Protein AF-A0A520M3Y6-F1 (afdb_monomer)

Mean predicted aligned error: 4.06 Å

Solvent-accessible surface area (backbone atoms only — not comparable to full-atom values): 3644 Å² total; per-residue (Å²): 129,74,29,33,32,39,39,33,40,78,86,56,83,59,55,74,69,53,49,54,50,51,55,52,49,68,70,40,78,54,50,46,78,43,56,57,73,77,43,75,88,41,64,68,56,46,52,54,52,52,50,52,52,73,74,27,81,42,76,46,80,91

Secondary structure (DSSP, 8-state):
---EEEEE-TTS---HHHHHHHHHHHTSTTEEEEEGGGTTT-HHHHHHHHHHHHT-SEEEE-

pLDDT: mean 88.73, std 7.52, range [58.0, 95.44]

Sequence (62 aa):
MERTVLLIRSKTNGGKALNEFSDALRRMEGTLEIDLDCLGDDAEAWDGVLTQILESELCVCI

Radius of gyration: 11.88 Å; Cα contacts (8 Å, |Δi|>4): 75; chains: 1; bounding box: 21×33×25 Å

Structure (mmCIF, N/CA/C/O backbone):
data_AF-A0A520M3Y6-F1
#
_entry.id   AF-A0A520M3Y6-F1
#
loop_
_atom_site.group_PDB
_atom_site.id
_atom_site.type_symbol
_atom_site.label_atom_id
_atom_site.label_alt_id
_atom_site.label_comp_id
_atom_site.label_asym_id
_atom_site.label_entity_id
_atom_site.label_seq_id
_atom_site.pdbx_PDB_ins_code
_atom_site.Cartn_x
_atom_site.Cartn_y
_atom_site.Cartn_z
_atom_site.occupancy
_atom_site.B_iso_or_equiv
_atom_site.auth_seq_id
_atom_site.auth_comp_id
_atom_site.auth_asym_id
_atom_site.auth_atom_id
_atom_site.pdbx_PDB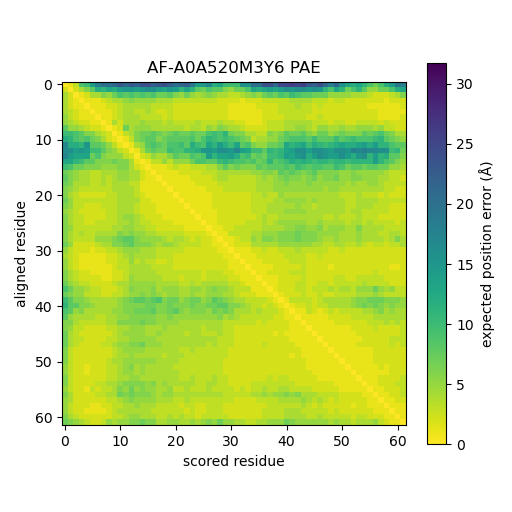_model_num
ATOM 1 N N . MET A 1 1 ? -10.049 -4.393 14.340 1.00 58.00 1 MET A N 1
ATOM 2 C CA . MET A 1 1 ? -8.978 -3.396 14.518 1.00 58.00 1 MET A CA 1
ATOM 3 C C . MET A 1 1 ? -8.778 -2.835 13.131 1.00 58.00 1 MET A C 1
ATOM 5 O O . MET A 1 1 ? -8.453 -3.620 12.250 1.00 58.00 1 MET A O 1
ATOM 9 N N . GLU A 1 2 ? -9.147 -1.575 12.922 1.00 73.94 2 GLU A N 1
ATOM 10 C CA . GLU A 1 2 ? -9.237 -0.979 11.586 1.00 73.94 2 GLU A CA 1
ATOM 11 C C . GLU A 1 2 ? -7.827 -0.897 10.989 1.00 73.94 2 GLU A C 1
ATOM 13 O O . GLU A 1 2 ? -6.956 -0.211 11.525 1.00 73.94 2 GLU A O 1
ATOM 18 N N . ARG A 1 3 ? -7.553 -1.689 9.948 1.00 89.06 3 ARG A N 1
ATOM 19 C CA . ARG A 1 3 ? -6.223 -1.781 9.332 1.00 89.06 3 ARG A CA 1
ATOM 20 C C . ARG A 1 3 ? -6.229 -1.001 8.028 1.00 89.06 3 ARG A C 1
ATOM 22 O O . ARG A 1 3 ? -7.077 -1.247 7.172 1.00 89.06 3 ARG A O 1
ATOM 29 N N . THR A 1 4 ? -5.281 -0.081 7.878 1.00 93.50 4 THR A N 1
ATOM 30 C CA . THR A 1 4 ? -5.108 0.715 6.656 1.00 93.50 4 THR A CA 1
ATOM 31 C C . THR A 1 4 ? -3.863 0.239 5.925 1.00 93.50 4 THR A C 1
ATOM 33 O O . THR A 1 4 ? -2.807 0.094 6.530 1.00 93.50 4 THR A O 1
ATOM 36 N N . VAL A 1 5 ? -3.960 0.006 4.622 1.00 95.31 5 VAL A N 1
ATOM 37 C CA . VAL A 1 5 ? -2.802 -0.265 3.767 1.00 95.31 5 VAL A CA 1
ATOM 38 C C . VAL A 1 5 ? -2.493 0.983 2.955 1.00 95.31 5 VAL A C 1
ATOM 40 O O . VAL A 1 5 ? -3.373 1.562 2.320 1.00 95.31 5 VAL A O 1
ATOM 43 N N . LEU A 1 6 ? -1.234 1.399 2.987 1.00 94.44 6 LEU A N 1
ATOM 44 C CA . LEU A 1 6 ? -0.701 2.506 2.214 1.00 94.44 6 LEU A CA 1
ATOM 45 C C . LEU A 1 6 ? 0.289 1.954 1.186 1.00 94.44 6 LEU A C 1
ATOM 47 O O . LEU A 1 6 ? 1.389 1.535 1.535 1.00 94.44 6 LEU A O 1
ATOM 51 N N . LEU A 1 7 ? -0.111 1.957 -0.082 1.00 93.69 7 LEU A N 1
ATOM 52 C CA . LEU A 1 7 ? 0.733 1.580 -1.210 1.00 93.69 7 LEU A CA 1
ATOM 53 C C . LEU A 1 7 ? 1.434 2.830 -1.734 1.00 93.69 7 LEU A C 1
ATOM 55 O O . LEU A 1 7 ? 0.767 3.807 -2.079 1.00 93.69 7 LEU A O 1
ATOM 59 N N . ILE A 1 8 ? 2.760 2.796 -1.809 1.00 90.94 8 ILE A N 1
ATOM 60 C CA . ILE A 1 8 ? 3.566 3.929 -2.273 1.00 90.94 8 ILE A CA 1
ATOM 61 C C . ILE A 1 8 ? 4.457 3.462 -3.412 1.00 90.94 8 ILE A C 1
ATOM 63 O O . ILE A 1 8 ? 5.037 2.382 -3.345 1.00 90.94 8 ILE A O 1
ATOM 67 N N . ARG A 1 9 ? 4.619 4.287 -4.444 1.00 88.19 9 ARG A N 1
ATOM 68 C CA . ARG A 1 9 ? 5.784 4.183 -5.335 1.00 88.19 9 ARG A CA 1
ATOM 69 C C . ARG A 1 9 ? 6.853 5.177 -4.911 1.00 88.19 9 ARG A C 1
ATOM 71 O O . ARG A 1 9 ? 6.777 6.349 -5.292 1.00 88.19 9 ARG A O 1
ATOM 78 N N . SER A 1 10 ? 7.844 4.720 -4.149 1.00 79.31 10 SER A N 1
ATOM 79 C CA . SER A 1 10 ? 8.893 5.569 -3.567 1.00 79.31 10 SER A CA 1
ATOM 80 C C . SER A 1 10 ? 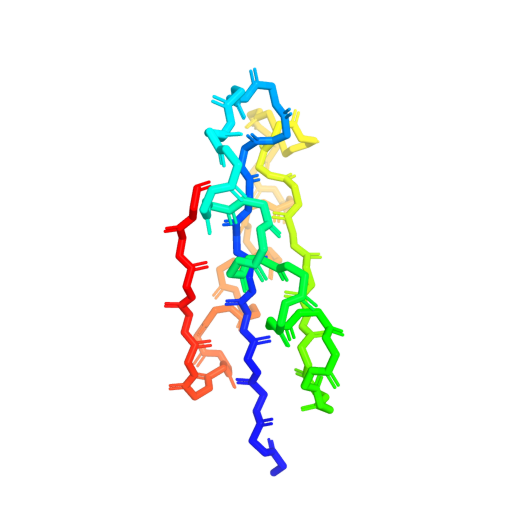9.711 6.358 -4.597 1.00 79.31 10 SER A C 1
ATOM 82 O O . SER A 1 10 ? 10.216 7.440 -4.288 1.00 79.31 10 SER A O 1
ATOM 84 N N . LYS A 1 11 ? 9.807 5.880 -5.844 1.00 76.62 11 LYS A N 1
ATOM 85 C CA . LYS A 1 11 ? 10.482 6.592 -6.945 1.00 76.62 11 LYS A CA 1
ATOM 86 C C . LYS A 1 11 ? 9.649 7.713 -7.558 1.00 76.62 11 LYS A C 1
ATOM 88 O O . LYS A 1 11 ? 10.182 8.527 -8.317 1.00 76.62 11 LYS A O 1
ATOM 93 N N . THR A 1 12 ? 8.356 7.770 -7.267 1.00 69.06 12 THR A N 1
ATOM 94 C CA . THR A 1 12 ? 7.489 8.842 -7.754 1.00 69.06 12 THR A CA 1
ATOM 95 C C . THR A 1 12 ? 7.655 10.027 -6.824 1.00 69.06 12 THR A C 1
ATOM 97 O O . THR A 1 12 ? 7.333 9.955 -5.642 1.00 69.06 12 THR A O 1
ATOM 100 N N . ASN A 1 13 ? 8.185 11.130 -7.348 1.00 68.06 13 ASN A N 1
ATOM 101 C CA . ASN A 1 13 ? 8.385 12.327 -6.545 1.00 68.06 13 ASN A CA 1
ATOM 102 C C . ASN A 1 13 ? 7.022 12.992 -6.294 1.00 68.06 13 ASN A C 1
ATOM 104 O O . ASN A 1 13 ? 6.567 13.835 -7.072 1.00 68.06 13 ASN A O 1
ATOM 108 N N . GLY A 1 14 ? 6.348 12.558 -5.229 1.00 67.81 14 GLY A N 1
ATOM 109 C CA . GLY A 1 14 ? 5.138 13.181 -4.727 1.00 67.81 14 GLY A CA 1
ATOM 110 C C . GLY A 1 14 ? 5.448 14.620 -4.346 1.00 67.81 14 GLY A C 1
ATOM 111 O O . GLY A 1 14 ? 6.348 14.885 -3.550 1.00 67.81 14 GLY A O 1
ATOM 112 N N . GLY A 1 15 ? 4.744 15.582 -4.940 1.00 80.25 15 GLY A N 1
ATOM 113 C CA . GLY A 1 15 ? 4.872 16.978 -4.527 1.00 80.25 15 GLY A CA 1
ATOM 114 C C . GLY A 1 15 ? 4.601 17.145 -3.023 1.00 80.25 15 GLY A C 1
ATOM 115 O O . GLY A 1 15 ? 4.046 16.261 -2.375 1.00 80.25 15 GLY A O 1
ATOM 116 N N . LYS A 1 16 ? 4.942 18.311 -2.461 1.00 85.06 16 LYS A N 1
ATOM 117 C CA . LYS A 1 16 ? 4.863 18.589 -1.011 1.00 85.06 16 LYS A CA 1
ATOM 118 C C . LYS A 1 16 ? 3.556 18.122 -0.342 1.00 85.06 16 LYS A C 1
ATOM 120 O O . LYS A 1 16 ? 3.611 17.485 0.700 1.00 85.06 16 LYS A O 1
ATOM 125 N N . ALA A 1 17 ? 2.407 18.391 -0.965 1.00 84.62 17 ALA A N 1
ATOM 126 C CA . ALA A 1 17 ? 1.097 18.006 -0.432 1.00 84.62 17 ALA A CA 1
ATOM 127 C C . ALA A 1 17 ? 0.888 16.481 -0.358 1.00 84.62 17 ALA A C 1
ATOM 129 O O . ALA A 1 17 ? 0.243 15.990 0.563 1.00 84.62 17 ALA A O 1
ATOM 130 N N . LEU A 1 18 ? 1.448 15.728 -1.310 1.00 84.69 18 LEU A N 1
ATOM 131 C CA . LEU A 1 18 ? 1.352 14.269 -1.340 1.00 84.69 18 LEU A CA 1
ATOM 132 C C . LEU A 1 18 ? 2.199 13.642 -0.225 1.00 84.69 18 LEU A C 1
ATOM 134 O O . LEU A 1 18 ? 1.753 12.706 0.430 1.00 84.69 18 LEU A O 1
ATOM 138 N N . ASN A 1 19 ? 3.382 14.212 0.029 1.00 85.81 19 ASN A N 1
ATOM 139 C CA . ASN A 1 19 ? 4.253 13.793 1.129 1.00 85.81 19 ASN A CA 1
ATOM 140 C C . ASN A 1 19 ? 3.634 14.114 2.496 1.00 85.81 19 ASN A C 1
ATOM 142 O O . ASN A 1 19 ? 3.680 13.294 3.401 1.00 85.81 19 ASN A O 1
ATOM 146 N N . GLU A 1 20 ? 3.003 15.282 2.644 1.00 90.00 20 GLU A N 1
ATOM 147 C CA . GLU A 1 20 ? 2.283 15.630 3.877 1.00 90.00 20 GLU A CA 1
ATOM 148 C C . GLU A 1 20 ? 1.094 14.687 4.129 1.00 90.00 20 GLU A C 1
ATOM 150 O O . GLU A 1 20 ? 0.850 14.287 5.268 1.00 90.00 20 GLU A O 1
ATOM 155 N N . PHE A 1 21 ? 0.371 14.299 3.073 1.00 89.00 21 PHE A N 1
ATOM 156 C CA . PHE A 1 21 ? -0.734 13.347 3.168 1.00 89.00 21 PHE A CA 1
ATOM 157 C C . PHE A 1 21 ? -0.259 11.925 3.509 1.00 89.00 21 PHE A C 1
ATOM 159 O O . PHE A 1 21 ? -0.827 11.297 4.404 1.00 89.00 21 PHE A O 1
ATOM 166 N N . SER A 1 22 ? 0.801 11.424 2.865 1.00 88.12 22 SER A N 1
ATOM 167 C CA . SER A 1 22 ? 1.368 10.109 3.194 1.00 88.12 22 SER A CA 1
ATOM 168 C C . SER A 1 22 ? 1.925 10.071 4.621 1.00 88.12 22 SER A C 1
ATOM 170 O O . SER A 1 22 ? 1.671 9.115 5.352 1.00 88.12 22 SER A O 1
ATOM 172 N N . ASP A 1 23 ? 2.574 11.144 5.077 1.00 90.00 23 ASP A N 1
ATOM 173 C CA . ASP A 1 23 ? 3.039 11.278 6.460 1.00 90.00 23 ASP A CA 1
ATOM 174 C C . ASP A 1 23 ? 1.895 11.298 7.479 1.00 90.00 23 ASP A C 1
ATOM 176 O O . ASP A 1 23 ? 2.053 10.786 8.589 1.00 90.00 23 ASP A O 1
ATOM 180 N N . ALA A 1 24 ? 0.737 11.865 7.130 1.00 90.88 24 ALA A N 1
ATOM 181 C CA . ALA A 1 24 ? -0.445 11.811 7.984 1.00 90.88 24 ALA A CA 1
ATOM 182 C C . ALA A 1 24 ? -0.979 10.374 8.115 1.00 90.88 24 ALA A C 1
ATOM 184 O O . ALA A 1 24 ? -1.262 9.934 9.230 1.00 90.88 24 ALA A O 1
ATOM 185 N N . LEU A 1 25 ? -1.044 9.621 7.011 1.00 90.38 25 LEU A N 1
ATOM 186 C CA . LEU A 1 25 ? -1.474 8.217 7.015 1.00 90.38 25 LEU A CA 1
ATOM 187 C C . LEU A 1 25 ? -0.510 7.318 7.796 1.00 90.38 25 LEU A C 1
ATOM 189 O O . LEU A 1 25 ? -0.956 6.475 8.570 1.00 90.38 25 LEU A O 1
ATOM 193 N N . ARG A 1 26 ? 0.80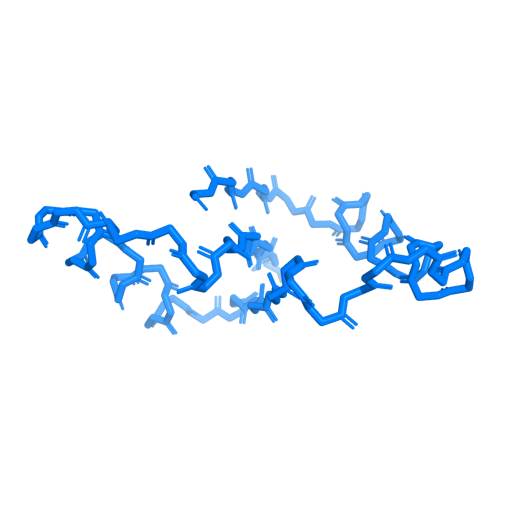5 7.535 7.674 1.00 89.88 26 ARG A N 1
ATOM 194 C CA . ARG A 1 26 ? 1.833 6.813 8.451 1.00 89.88 26 ARG A CA 1
ATOM 195 C C . ARG A 1 26 ? 1.677 6.967 9.963 1.00 89.88 26 ARG A C 1
ATOM 197 O O . ARG A 1 26 ? 2.124 6.109 10.715 1.00 89.88 26 ARG A O 1
ATOM 204 N N . ARG A 1 27 ? 1.085 8.074 10.418 1.00 91.12 27 ARG A N 1
ATOM 205 C CA . ARG A 1 27 ? 0.837 8.342 11.843 1.00 91.12 27 ARG A CA 1
ATOM 206 C C . ARG A 1 27 ? -0.466 7.730 12.350 1.00 91.12 27 ARG A C 1
ATOM 208 O O . ARG A 1 27 ? -0.673 7.727 13.561 1.00 91.12 27 ARG A O 1
ATOM 215 N N . MET A 1 28 ? -1.339 7.252 11.464 1.00 90.19 28 MET A N 1
ATOM 216 C CA . MET A 1 28 ? -2.538 6.529 11.875 1.00 90.19 28 MET A CA 1
ATOM 217 C C . MET A 1 28 ? -2.148 5.158 12.431 1.00 90.19 28 MET A C 1
ATOM 219 O O . MET A 1 28 ? -1.317 4.442 11.870 1.00 90.19 28 MET A O 1
ATOM 223 N N . GLU A 1 29 ? -2.741 4.802 13.566 1.00 88.38 29 GLU A N 1
ATOM 224 C CA . GLU A 1 29 ? -2.549 3.489 14.169 1.00 88.38 29 GLU A CA 1
ATOM 225 C C . GLU A 1 29 ? -3.094 2.405 13.228 1.00 88.38 29 GLU A C 1
ATOM 227 O O . GLU A 1 29 ? -4.172 2.555 12.660 1.00 88.38 29 GLU A O 1
ATOM 232 N N . GLY A 1 30 ? -2.341 1.319 13.042 1.00 89.44 30 GLY A N 1
ATOM 233 C CA . GLY A 1 30 ? -2.754 0.227 12.155 1.00 89.44 30 GLY A CA 1
ATOM 234 C C . GLY A 1 30 ? -2.465 0.451 10.666 1.00 89.44 30 GLY A C 1
ATOM 235 O O . GLY A 1 30 ? -2.912 -0.357 9.849 1.00 89.44 30 GLY A O 1
ATOM 236 N N . THR A 1 31 ? -1.705 1.491 10.301 1.00 93.06 31 THR A 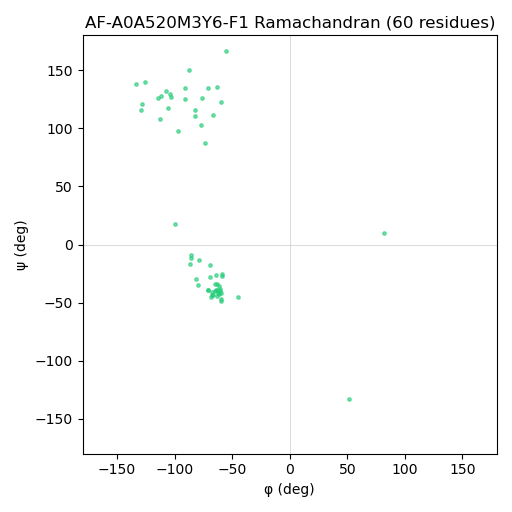N 1
ATOM 237 C CA . THR A 1 31 ? -1.222 1.676 8.925 1.00 93.06 31 THR A CA 1
ATOM 238 C C . THR A 1 31 ? -0.059 0.736 8.606 1.00 93.06 31 THR A C 1
ATOM 240 O O . THR A 1 31 ? 0.964 0.730 9.290 1.00 93.06 31 THR A O 1
ATOM 243 N N . LEU A 1 32 ? -0.201 -0.032 7.528 1.00 94.00 32 LEU A N 1
ATOM 244 C CA . LEU A 1 32 ? 0.857 -0.818 6.904 1.00 94.00 32 LEU A CA 1
ATOM 245 C C . LEU A 1 32 ? 1.289 -0.138 5.605 1.00 94.00 32 LEU A C 1
ATOM 247 O O . LEU A 1 32 ? 0.500 -0.032 4.670 1.00 94.00 32 LEU A O 1
ATOM 251 N N . GLU A 1 33 ? 2.546 0.279 5.537 1.00 93.38 33 GLU A N 1
ATOM 252 C CA . GLU A 1 33 ? 3.139 0.834 4.322 1.00 93.38 33 GLU A CA 1
ATOM 253 C C . GLU A 1 33 ? 3.791 -0.260 3.473 1.00 93.38 33 GLU A C 1
ATOM 255 O O . GLU A 1 33 ? 4.521 -1.106 3.993 1.00 93.38 33 GLU A O 1
ATOM 260 N N . ILE A 1 34 ? 3.532 -0.230 2.166 1.00 93.31 34 ILE A N 1
ATOM 261 C CA . ILE A 1 34 ? 4.087 -1.158 1.181 1.00 93.31 34 ILE A CA 1
ATOM 262 C C . ILE A 1 34 ? 4.676 -0.337 0.033 1.00 93.31 34 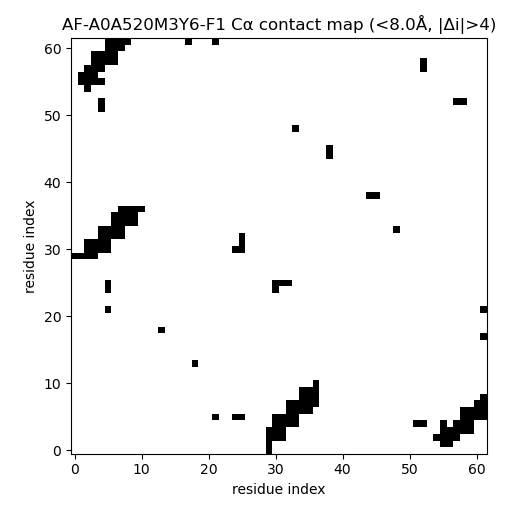ILE A C 1
ATOM 264 O O . ILE A 1 34 ? 3.948 0.349 -0.689 1.00 93.31 34 ILE A O 1
ATOM 268 N N . ASP A 1 35 ? 5.995 -0.424 -0.146 1.00 91.75 35 ASP A N 1
ATOM 269 C CA . ASP A 1 35 ? 6.672 0.175 -1.296 1.00 91.75 35 ASP A CA 1
ATOM 270 C C . ASP A 1 35 ? 6.574 -0.752 -2.513 1.00 91.75 35 ASP A C 1
ATOM 272 O O . ASP A 1 35 ? 7.204 -1.811 -2.574 1.00 91.75 35 ASP A O 1
ATOM 276 N N . LEU A 1 36 ? 5.793 -0.330 -3.503 1.00 90.56 36 LEU A N 1
ATOM 277 C CA . LEU A 1 36 ? 5.572 -1.058 -4.747 1.00 90.56 36 LEU A CA 1
ATOM 278 C C . LEU A 1 36 ? 6.859 -1.199 -5.571 1.00 90.56 36 LEU A C 1
ATOM 280 O O . LEU A 1 36 ? 6.993 -2.158 -6.330 1.00 90.56 36 LEU A O 1
ATOM 284 N N . ASP A 1 37 ? 7.822 -0.285 -5.413 1.00 89.56 37 ASP A N 1
ATOM 285 C CA . ASP A 1 37 ? 9.107 -0.363 -6.113 1.00 89.56 37 ASP A CA 1
ATOM 286 C C . ASP A 1 37 ? 9.990 -1.520 -5.617 1.00 89.56 37 ASP A C 1
ATOM 288 O O . ASP A 1 37 ? 10.915 -1.922 -6.329 1.00 89.56 37 ASP A O 1
ATOM 292 N N . CYS A 1 38 ? 9.701 -2.070 -4.432 1.00 89.44 38 CYS A N 1
ATOM 293 C CA . CYS A 1 38 ? 10.408 -3.216 -3.861 1.00 89.44 38 CYS A CA 1
ATOM 294 C C . CYS A 1 38 ? 9.847 -4.571 -4.322 1.00 89.44 38 CYS A C 1
ATOM 296 O O . CYS A 1 38 ? 10.535 -5.578 -4.174 1.00 89.44 38 CYS A O 1
ATOM 298 N N . LEU A 1 39 ? 8.629 -4.608 -4.876 1.00 90.56 39 LEU A N 1
ATOM 299 C CA . LEU A 1 39 ? 7.956 -5.855 -5.266 1.00 90.56 39 LEU A CA 1
ATOM 300 C C . LEU A 1 39 ? 8.456 -6.400 -6.610 1.00 90.56 39 LEU A C 1
ATOM 302 O O . LEU A 1 39 ? 8.548 -7.610 -6.794 1.00 90.56 39 LEU A O 1
ATOM 306 N N . GLY A 1 40 ? 8.793 -5.515 -7.556 1.00 87.12 40 GLY A N 1
ATOM 307 C CA . GLY A 1 40 ? 9.208 -5.922 -8.902 1.00 87.12 40 GLY A CA 1
ATOM 308 C C . GLY A 1 40 ? 8.211 -6.894 -9.551 1.00 87.12 40 GLY A C 1
ATOM 309 O O . GLY A 1 40 ? 7.000 -6.675 -9.492 1.00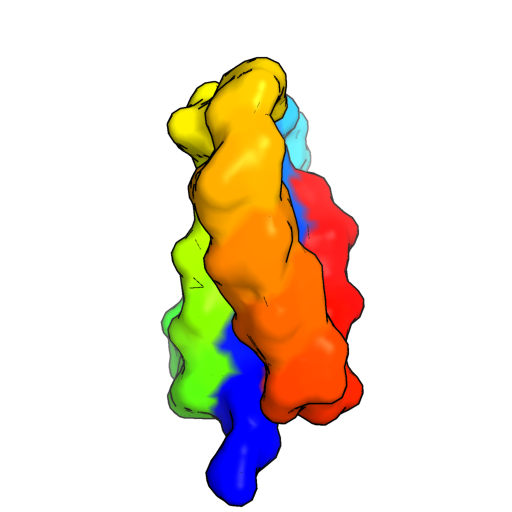 87.12 40 GLY A O 1
ATOM 310 N N . ASP A 1 41 ? 8.737 -7.975 -10.133 1.00 90.94 41 ASP A N 1
ATOM 311 C CA . ASP A 1 41 ? 7.962 -9.051 -10.774 1.00 90.94 41 ASP A CA 1
ATOM 312 C C . ASP A 1 41 ? 7.793 -10.293 -9.866 1.00 90.94 41 ASP A C 1
ATOM 314 O O . ASP A 1 41 ? 7.498 -11.388 -10.348 1.00 90.94 41 ASP A O 1
ATOM 318 N N . ASP A 1 42 ? 8.010 -10.158 -8.552 1.00 94.69 42 ASP A N 1
ATOM 319 C CA . ASP A 1 42 ? 7.917 -11.270 -7.601 1.00 94.69 42 ASP A CA 1
ATOM 320 C C . ASP A 1 42 ? 6.452 -11.619 -7.290 1.00 94.69 42 ASP A C 1
ATOM 322 O O . ASP A 1 42 ? 5.769 -10.937 -6.522 1.00 94.69 42 ASP A O 1
ATOM 326 N N . ALA A 1 43 ? 5.964 -12.702 -7.897 1.00 92.94 43 ALA A N 1
ATOM 327 C CA . ALA A 1 43 ? 4.588 -13.160 -7.741 1.00 92.94 43 ALA A CA 1
ATOM 328 C C . ALA A 1 43 ? 4.221 -13.532 -6.291 1.00 92.94 43 ALA A C 1
ATOM 330 O O . ALA A 1 43 ? 3.095 -13.267 -5.873 1.00 92.94 43 ALA A O 1
ATOM 331 N N . GLU A 1 44 ? 5.147 -14.100 -5.511 1.00 93.62 44 GLU A N 1
ATOM 332 C CA . GLU A 1 44 ? 4.877 -14.465 -4.112 1.00 93.62 44 GLU A CA 1
ATOM 333 C C . GLU A 1 44 ? 4.764 -13.214 -3.236 1.00 93.62 44 GLU A C 1
ATOM 335 O O . GLU A 1 44 ? 3.878 -13.118 -2.381 1.00 93.62 44 GLU A O 1
ATOM 340 N N . ALA A 1 45 ? 5.614 -12.213 -3.487 1.00 93.00 45 ALA A N 1
ATOM 341 C CA . ALA A 1 45 ? 5.512 -10.920 -2.819 1.00 93.00 45 ALA A CA 1
ATOM 342 C C . ALA A 1 45 ? 4.172 -10.234 -3.136 1.00 93.00 45 ALA A C 1
ATOM 344 O O . ALA A 1 45 ? 3.516 -9.710 -2.231 1.00 93.00 45 ALA A O 1
ATOM 345 N N . TRP A 1 46 ? 3.730 -10.283 -4.397 1.00 94.19 46 TRP A N 1
ATOM 346 C CA . TRP A 1 46 ? 2.433 -9.747 -4.815 1.00 94.19 46 TRP A CA 1
ATOM 347 C C . TRP A 1 46 ? 1.250 -10.454 -4.149 1.00 94.19 46 TRP A C 1
ATOM 349 O O . TRP A 1 46 ? 0.341 -9.767 -3.683 1.00 94.19 46 TRP A O 1
ATOM 359 N N . ASP A 1 47 ? 1.270 -11.782 -4.025 1.00 95.44 47 ASP A N 1
ATOM 360 C CA . ASP A 1 47 ? 0.229 -12.529 -3.302 1.00 95.44 47 ASP A CA 1
ATOM 361 C C . ASP A 1 47 ? 0.142 -12.107 -1.826 1.00 95.44 47 ASP A C 1
ATOM 363 O O . ASP A 1 47 ? -0.953 -11.910 -1.280 1.00 95.44 47 ASP A O 1
ATOM 367 N N . GLY A 1 48 ? 1.293 -11.884 -1.183 1.00 93.06 48 GLY A N 1
ATOM 368 C CA . GLY A 1 48 ? 1.358 -11.345 0.174 1.00 93.06 48 GLY A CA 1
ATOM 369 C C . GLY A 1 48 ? 0.709 -9.964 0.283 1.00 93.06 48 GLY A C 1
ATOM 370 O O . GLY A 1 48 ? -0.133 -9.741 1.154 1.00 93.06 48 GLY A O 1
ATOM 371 N N . VAL A 1 49 ? 1.046 -9.047 -0.628 1.00 93.75 49 VAL A N 1
ATOM 372 C CA . VAL A 1 49 ? 0.485 -7.685 -0.672 1.00 93.75 49 VAL A CA 1
ATOM 373 C C . VAL A 1 49 ? -1.019 -7.703 -0.941 1.00 93.75 49 VAL A C 1
ATOM 375 O O . VAL A 1 49 ? -1.767 -7.010 -0.252 1.00 93.75 49 VAL A O 1
ATOM 378 N N . LEU A 1 50 ? -1.483 -8.522 -1.888 1.00 94.44 50 LEU A N 1
ATOM 379 C CA . LEU A 1 50 ? -2.906 -8.680 -2.192 1.00 94.44 50 LEU A CA 1
ATOM 380 C C . LEU A 1 50 ? -3.686 -9.182 -0.979 1.00 94.44 50 LEU A C 1
ATOM 382 O O . LEU A 1 50 ? -4.757 -8.656 -0.686 1.00 94.44 50 LEU A O 1
ATOM 386 N N . THR A 1 51 ? -3.127 -10.134 -0.232 1.00 94.69 51 THR A N 1
ATOM 387 C CA . THR A 1 51 ? -3.728 -10.607 1.021 1.00 94.69 51 THR A CA 1
ATOM 388 C C . THR A 1 51 ? -3.867 -9.462 2.026 1.00 94.69 51 THR A C 1
ATOM 390 O O . THR A 1 51 ? -4.952 -9.258 2.564 1.00 94.69 51 THR A O 1
ATOM 393 N N . GLN A 1 52 ? -2.818 -8.650 2.221 1.00 92.88 52 GLN A N 1
ATOM 394 C CA . GLN A 1 52 ? -2.888 -7.494 3.128 1.00 92.88 52 GLN A CA 1
ATOM 395 C C . GLN A 1 52 ? -3.955 -6.475 2.705 1.00 92.88 52 GLN A C 1
ATOM 397 O O . GLN A 1 52 ? -4.625 -5.920 3.569 1.00 92.88 52 GLN A O 1
ATOM 402 N N . ILE A 1 53 ? -4.121 -6.236 1.399 1.00 94.12 53 ILE A N 1
ATOM 403 C CA . ILE A 1 53 ? -5.145 -5.328 0.856 1.00 94.12 53 ILE A CA 1
ATOM 404 C C . ILE A 1 53 ? -6.554 -5.884 1.088 1.00 94.12 53 ILE A C 1
ATOM 406 O O . ILE A 1 53 ? -7.453 -5.141 1.459 1.00 94.12 53 ILE A O 1
ATOM 410 N N . LEU A 1 54 ? -6.765 -7.183 0.863 1.00 94.25 54 LEU A N 1
ATOM 411 C CA . LEU A 1 54 ? -8.078 -7.813 1.036 1.00 94.25 54 LEU A CA 1
ATOM 412 C C . LEU A 1 54 ? -8.507 -7.893 2.507 1.00 94.25 54 LEU A C 1
ATOM 414 O O . LEU A 1 54 ? -9.701 -7.896 2.798 1.00 94.25 54 LEU A O 1
ATOM 418 N N . GLU A 1 55 ? -7.544 -7.965 3.423 1.00 92.75 55 GLU A N 1
ATOM 419 C CA . GLU A 1 55 ? -7.779 -7.962 4.869 1.00 92.75 55 GLU A CA 1
ATOM 420 C C . GLU A 1 55 ? -7.888 -6.550 5.466 1.00 92.75 55 GLU A C 1
ATOM 422 O O . GLU A 1 55 ? -8.225 -6.412 6.645 1.00 92.75 55 GLU A O 1
ATOM 427 N N . SER A 1 56 ? -7.581 -5.501 4.697 1.00 92.50 56 SER A N 1
ATOM 428 C CA . SER A 1 56 ? -7.633 -4.122 5.174 1.00 92.50 56 SER A CA 1
ATOM 429 C C . SER A 1 56 ? -9.020 -3.512 4.992 1.00 92.50 56 SER A C 1
ATOM 431 O O . SER A 1 56 ? -9.772 -3.844 4.079 1.00 92.50 56 SER A O 1
ATOM 433 N N . GLU A 1 57 ? -9.372 -2.582 5.875 1.00 93.12 57 GLU A N 1
ATOM 434 C CA . GLU A 1 57 ? -10.621 -1.823 5.739 1.00 93.12 57 GLU A CA 1
ATOM 435 C C . GLU A 1 57 ? -10.462 -0.667 4.750 1.00 93.12 57 GLU A C 1
ATOM 437 O O . GLU A 1 57 ? -11.412 -0.266 4.076 1.00 93.12 57 GLU A O 1
ATOM 442 N N . LEU A 1 58 ? -9.239 -0.143 4.649 1.00 91.81 58 LEU A N 1
ATOM 443 C CA . LEU A 1 58 ? -8.876 0.929 3.740 1.00 91.81 58 LEU A CA 1
ATOM 444 C C . LEU A 1 58 ? -7.578 0.580 3.015 1.00 91.81 58 LEU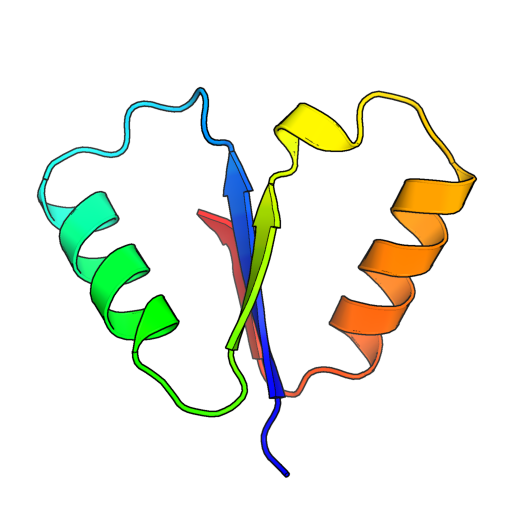 A C 1
ATOM 446 O O . LEU A 1 58 ? -6.623 0.090 3.620 1.00 91.81 58 LEU A O 1
ATOM 450 N N . CYS A 1 59 ? -7.533 0.867 1.717 1.00 93.38 59 CYS A N 1
ATOM 451 C CA . CYS A 1 59 ? -6.326 0.802 0.905 1.00 93.38 59 CYS A CA 1
ATOM 452 C C . CYS A 1 59 ? -6.163 2.131 0.163 1.00 93.38 59 CYS A C 1
ATOM 454 O O . CYS A 1 59 ? -7.039 2.533 -0.604 1.00 93.38 59 CYS A O 1
ATOM 456 N N . VAL A 1 60 ? -5.043 2.813 0.388 1.00 91.38 60 VAL A N 1
ATOM 457 C CA . VAL A 1 60 ? -4.697 4.080 -0.263 1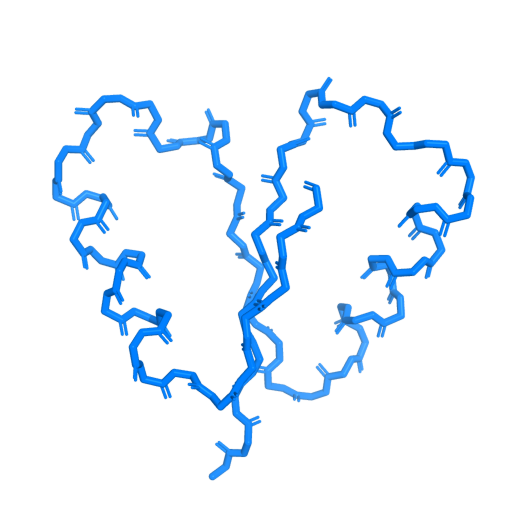.00 91.38 60 VAL A CA 1
ATOM 458 C C . VAL A 1 60 ? -3.473 3.854 -1.136 1.00 91.38 60 VAL A C 1
ATOM 460 O O . VAL A 1 60 ? -2.461 3.362 -0.652 1.00 91.38 60 VAL A O 1
ATOM 463 N N . CYS A 1 61 ? -3.560 4.214 -2.416 1.00 90.81 61 CYS A N 1
ATOM 464 C CA . CYS A 1 61 ? -2.442 4.134 -3.353 1.00 90.81 61 CYS A CA 1
ATOM 465 C C . CYS A 1 61 ? -1.993 5.540 -3.739 1.00 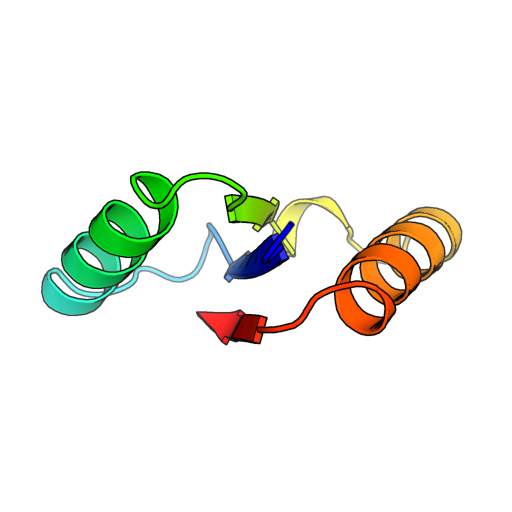90.81 61 CYS A C 1
ATOM 467 O O . CYS A 1 61 ? -2.825 6.357 -4.145 1.00 90.81 61 CYS A O 1
ATOM 469 N N . ILE A 1 62 ? -0.693 5.801 -3.601 1.00 85.00 62 ILE A N 1
ATOM 470 C CA . ILE A 1 62 ? -0.070 7.114 -3.787 1.00 85.00 62 ILE A CA 1
ATOM 471 C C . ILE A 1 62 ? 1.106 7.024 -4.762 1.00 85.00 62 ILE A C 1
ATOM 473 O O . ILE A 1 62 ? 1.974 6.135 -4.587 1.00 85.00 62 ILE A O 1
#

Foldseek 3Di:
DAAEEEEEQPPPPDPPVRVVVVVVQVPDPRYDYDHPVVCPPPPVVVVVVVVSVVPHPYYHYD

Nearest PDB structures (foldseek):
  3ioc-assembly1_B  TM=3.762E-01  e=9.491E-01  Mycobacterium tuberculosis
  4mue-assembly2_A  TM=3.484E-01  e=9.491E-01  Mycobacterium tuberculosis
  3ivc-assembly2_B-2  TM=3.467E-01  e=1.087E+00  Mycobacterium tuberculosis
  3zn8-assembly1_A  TM=3.827E-01  e=8.321E+00  Escherichia coli
  3bcv-assembly1_B  TM=3.554E-01  e=9.531E+00  Bacteroides fragilis NCTC 9343